Protein AF-A0A419JLC4-F1 (afdb_monomer_lite)

Foldseek 3Di:
DFDDDPDPVPTADWDKDKDFDWDDDPPDIDDTDIWIFTFHPDPDDTDTPDTDCPCVQWDWDDDVVVRDIDTDGDD

Secondary structure (DSSP, 8-state):
-B-S--SGGGPPBEEEEEEEE--B-SS-BPPPEEEEEEEES-SSS--EEEESSTTTSEEEEEETTTTEEEEEE--

Sequence (75 aa):
MSGIVPIDECSIPVLVGEIDAMLIDERSHTKKIRMISYFALTDEMPLIIGFKTLLEEFEVCFNYKAGTARITSVD

pLDDT: mean 79.05, std 11.48, range [53.62, 95.75]

Structure (mmCIF, N/CA/C/O backbone):
data_AF-A0A419JLC4-F1
#
_entry.id   AF-A0A419JLC4-F1
#
loop_
_atom_site.group_PDB
_atom_site.id
_atom_site.type_symbol
_atom_site.label_atom_id
_atom_site.label_alt_id
_atom_site.label_comp_id
_atom_site.label_asym_id
_atom_site.label_entity_id
_atom_site.label_seq_id
_atom_site.pdbx_PDB_ins_code
_atom_site.Cartn_x
_atom_site.Cartn_y
_atom_site.Cartn_z
_atom_site.occupancy
_atom_site.B_iso_or_equiv
_atom_site.auth_seq_id
_atom_site.auth_comp_id
_atom_site.auth_asym_id
_atom_site.auth_atom_id
_atom_site.pdbx_PDB_model_num
ATOM 1 N N . MET A 1 1 ? -11.038 1.822 17.407 1.00 53.62 1 MET A N 1
ATOM 2 C CA . MET A 1 1 ? -9.593 1.583 17.204 1.00 53.62 1 MET A CA 1
ATOM 3 C C . MET A 1 1 ? -8.947 2.916 16.883 1.00 53.62 1 MET A C 1
ATOM 5 O O . MET A 1 1 ? -9.565 3.709 16.184 1.00 53.62 1 MET A O 1
ATOM 9 N N . SER A 1 2 ? -7.762 3.172 17.423 1.00 54.25 2 SER A N 1
ATOM 10 C CA . SER A 1 2 ? -6.930 4.339 17.118 1.00 54.25 2 SER A CA 1
ATOM 11 C C . SER A 1 2 ? -6.103 4.085 15.848 1.00 54.25 2 SER A C 1
ATOM 13 O O . SER A 1 2 ? -5.705 2.949 15.589 1.00 54.25 2 SER A O 1
ATOM 15 N N . GLY A 1 3 ? -5.908 5.121 15.024 1.00 55.69 3 GLY A N 1
ATOM 16 C CA . GLY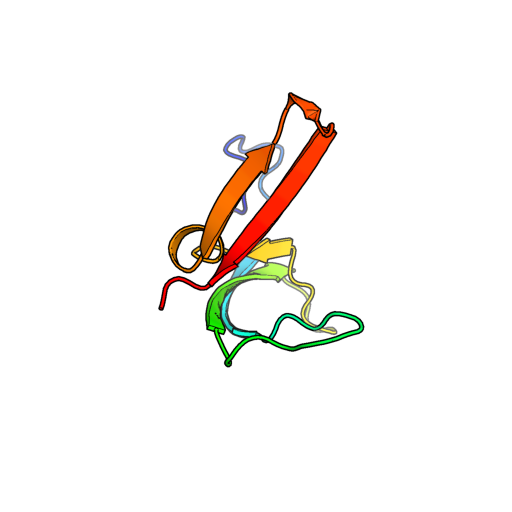 A 1 3 ? -5.071 5.072 13.819 1.00 55.69 3 GLY A CA 1
ATOM 17 C C . GLY A 1 3 ? -3.562 4.926 14.095 1.00 55.69 3 GLY A C 1
ATOM 18 O O . GLY A 1 3 ? -3.144 4.630 15.207 1.00 55.69 3 GLY A O 1
ATOM 19 N N . ILE A 1 4 ? -2.745 5.160 13.060 1.00 58.03 4 ILE A N 1
ATOM 20 C CA . ILE A 1 4 ? -1.304 4.819 12.926 1.00 58.03 4 ILE A CA 1
ATOM 21 C C . ILE A 1 4 ? -0.366 5.428 14.000 1.00 58.03 4 ILE A C 1
ATOM 23 O O . ILE A 1 4 ? 0.808 5.068 14.062 1.00 58.03 4 ILE A O 1
ATOM 27 N N . VAL A 1 5 ? -0.846 6.311 14.879 1.00 56.56 5 VAL A N 1
ATOM 28 C CA . VAL A 1 5 ? -0.002 6.991 15.872 1.00 56.56 5 VAL A CA 1
ATOM 29 C C . VAL A 1 5 ? -0.168 6.347 17.257 1.00 56.56 5 VAL A C 1
ATOM 31 O O . VAL A 1 5 ? -1.258 6.405 17.821 1.00 56.56 5 VAL A O 1
ATOM 34 N N . PRO A 1 6 ? 0.897 5.764 17.842 1.00 55.72 6 PRO A N 1
ATOM 35 C CA . PRO A 1 6 ? 0.840 5.049 19.121 1.00 55.72 6 PRO A CA 1
ATOM 36 C C . PRO A 1 6 ? 0.866 5.975 20.353 1.00 55.72 6 PRO A C 1
ATOM 38 O O . PR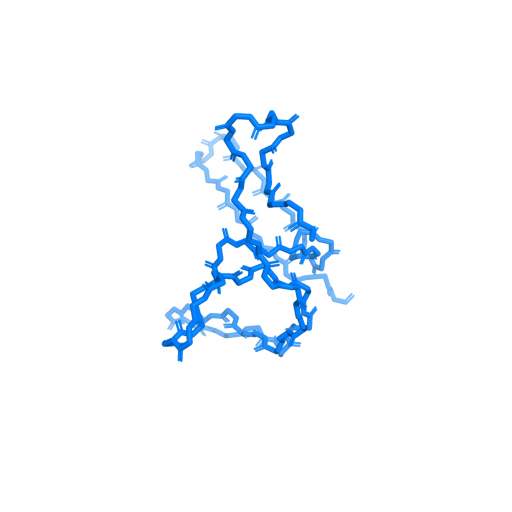O A 1 6 ? 1.155 5.518 21.454 1.00 55.72 6 PRO A O 1
ATOM 41 N N . ILE A 1 7 ? 0.612 7.273 20.173 1.00 63.09 7 ILE A N 1
ATOM 42 C CA . ILE A 1 7 ? 0.613 8.280 21.237 1.00 63.09 7 ILE A CA 1
ATOM 43 C C . ILE A 1 7 ? -0.830 8.741 21.419 1.00 63.09 7 ILE A C 1
ATOM 45 O O . ILE A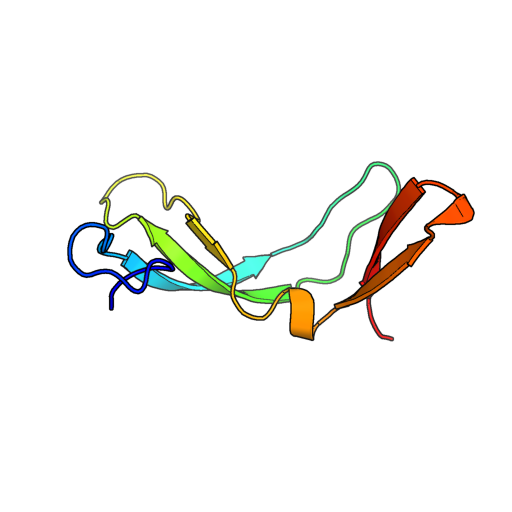 1 7 ? -1.444 9.210 20.457 1.00 63.09 7 ILE A O 1
ATOM 49 N N . ASP A 1 8 ? -1.363 8.612 22.634 1.00 64.69 8 ASP A N 1
ATOM 50 C CA . ASP A 1 8 ? -2.774 8.892 22.933 1.00 64.69 8 ASP A CA 1
ATOM 51 C C . ASP A 1 8 ? -3.192 10.310 22.509 1.00 64.69 8 ASP A C 1
ATOM 53 O O . ASP A 1 8 ? -4.273 10.504 21.950 1.00 64.69 8 ASP A O 1
ATOM 57 N N . GLU A 1 9 ? -2.292 11.283 22.672 1.00 61.47 9 GLU A N 1
ATOM 58 C CA . GLU A 1 9 ? -2.491 12.704 22.348 1.00 61.47 9 GLU A CA 1
ATOM 59 C C . GLU A 1 9 ? -2.640 12.981 20.841 1.00 61.47 9 GLU A C 1
ATOM 61 O O . GLU A 1 9 ? -3.101 14.050 20.450 1.00 61.47 9 GLU A O 1
ATOM 66 N N . CYS A 1 10 ? -2.262 12.030 19.981 1.00 60.72 10 CYS A N 1
ATOM 67 C CA . CYS A 1 10 ? -2.368 12.118 18.520 1.00 60.72 10 CYS A CA 1
ATOM 68 C C . CYS A 1 10 ? -3.186 10.963 17.927 1.00 60.72 10 CYS A C 1
ATOM 70 O O . CYS A 1 10 ? -3.105 10.679 16.728 1.00 60.72 10 CYS A O 1
ATOM 72 N N . SER A 1 11 ? -3.976 10.284 18.760 1.00 68.75 11 SER A N 1
ATOM 73 C CA . SER A 1 11 ? -4.854 9.219 18.303 1.00 68.75 11 SER A CA 1
ATOM 74 C C . SER 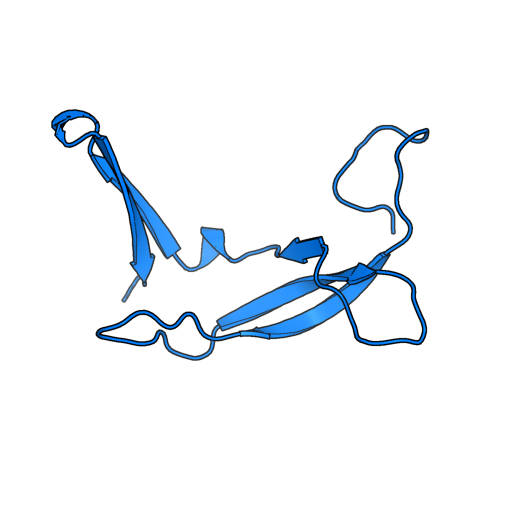A 1 11 ? -6.004 9.797 17.470 1.00 68.75 11 SER A C 1
ATOM 76 O O . SER A 1 11 ? -6.803 10.611 17.928 1.00 68.75 11 SER A O 1
ATOM 78 N N . ILE A 1 12 ? -6.085 9.377 16.206 1.00 72.06 12 ILE A N 1
ATOM 79 C CA . ILE A 1 12 ? -7.194 9.737 15.318 1.00 72.06 12 ILE A CA 1
ATOM 80 C C . ILE A 1 12 ? -8.214 8.595 15.364 1.00 72.06 12 ILE A C 1
ATOM 82 O O . ILE A 1 12 ? -7.829 7.440 15.126 1.00 72.06 12 ILE A O 1
ATOM 86 N N . PRO A 1 13 ? -9.496 8.867 15.672 1.00 74.19 13 PRO A N 1
ATOM 87 C CA . PRO A 1 13 ? -10.536 7.857 15.582 1.00 74.19 13 PRO A CA 1
ATOM 88 C C . PRO A 1 13 ? -10.743 7.474 14.115 1.00 74.19 13 PRO A C 1
ATOM 90 O O . PRO A 1 13 ? -10.922 8.334 13.252 1.00 74.19 13 PRO A O 1
ATOM 93 N N . VAL A 1 14 ? -10.712 6.173 13.835 1.00 79.00 14 VAL A N 1
ATOM 94 C CA . VAL A 1 14 ? -10.840 5.639 12.475 1.00 79.00 14 VAL A CA 1
ATOM 95 C C . VAL A 1 14 ? -11.874 4.525 12.411 1.00 79.00 14 VAL A C 1
ATOM 97 O O . VAL A 1 14 ? -12.049 3.759 13.365 1.00 79.00 14 VAL A O 1
ATOM 100 N N . LEU A 1 15 ? -12.522 4.408 11.254 1.00 83.62 15 LEU A N 1
ATOM 101 C CA . LEU A 1 15 ? -13.250 3.204 10.869 1.00 83.62 15 LEU A CA 1
ATOM 102 C C . LEU A 1 15 ? -12.275 2.249 10.182 1.00 83.62 15 LEU A C 1
ATOM 104 O O . LEU A 1 15 ? -11.457 2.668 9.368 1.00 83.62 15 LEU A O 1
ATOM 108 N N . VAL A 1 16 ? -12.353 0.963 10.506 1.00 85.31 16 VAL A N 1
ATOM 109 C CA . VAL A 1 16 ? -11.566 -0.076 9.831 1.00 85.31 16 VAL A CA 1
ATOM 110 C C . VAL A 1 16 ? -12.497 -0.820 8.894 1.00 85.31 16 VAL A C 1
ATOM 112 O O . VAL A 1 16 ? -13.546 -1.295 9.328 1.00 85.31 16 VAL A O 1
ATOM 115 N N . GLY A 1 17 ? -12.120 -0.930 7.626 1.00 84.81 17 GLY A N 1
ATOM 116 C CA . GLY A 1 17 ? -12.896 -1.676 6.644 1.00 84.81 17 GLY A CA 1
ATOM 117 C C . GLY A 1 17 ? -12.021 -2.285 5.562 1.00 84.81 17 GLY A C 1
ATOM 118 O O . GLY A 1 17 ? -10.818 -2.040 5.495 1.00 84.81 17 GLY A O 1
ATOM 119 N N . GLU A 1 18 ? -12.640 -3.114 4.736 1.00 88.62 18 GLU A N 1
ATOM 120 C CA . GLU A 1 18 ? -11.985 -3.816 3.640 1.00 88.62 18 GLU A CA 1
ATOM 121 C C . GLU A 1 18 ? -12.350 -3.147 2.314 1.00 88.62 18 GLU A C 1
ATOM 123 O O . GLU A 1 18 ? -13.522 -2.843 2.075 1.00 88.62 18 GLU A O 1
ATOM 128 N N . ILE A 1 19 ? -11.355 -2.925 1.456 1.00 86.94 19 ILE A N 1
ATOM 129 C CA . ILE A 1 19 ? -11.554 -2.373 0.113 1.00 86.94 19 ILE A CA 1
ATOM 130 C C . ILE A 1 19 ? -10.935 -3.264 -0.952 1.00 86.94 19 ILE A C 1
ATOM 132 O O . ILE A 1 19 ? -9.923 -3.928 -0.722 1.00 86.94 19 ILE A O 1
ATOM 136 N N . ASP A 1 20 ? -11.522 -3.195 -2.143 1.00 89.44 20 ASP A N 1
ATOM 137 C CA . ASP A 1 20 ? -10.863 -3.588 -3.382 1.00 89.44 20 ASP A CA 1
ATOM 138 C C . ASP A 1 20 ? -10.140 -2.361 -3.949 1.00 89.44 20 ASP A C 1
ATOM 140 O O . ASP A 1 20 ? -10.773 -1.339 -4.225 1.00 89.44 20 ASP A O 1
ATOM 144 N N . ALA A 1 21 ? -8.836 -2.468 -4.178 1.00 85.81 21 ALA A N 1
ATOM 145 C CA . ALA A 1 21 ? -8.040 -1.432 -4.823 1.00 85.81 21 ALA A CA 1
ATOM 146 C C . ALA A 1 21 ? -7.349 -1.963 -6.081 1.00 85.81 21 ALA A C 1
ATOM 148 O O . ALA A 1 21 ? -7.143 -3.162 -6.253 1.00 85.81 21 ALA A O 1
ATOM 149 N N . MET A 1 22 ? -6.968 -1.052 -6.969 1.00 88.31 22 MET A N 1
ATOM 150 C CA . MET A 1 22 ? -6.181 -1.351 -8.159 1.00 88.31 22 MET A CA 1
ATOM 151 C C . MET A 1 22 ? -5.187 -0.217 -8.363 1.00 88.31 22 MET A C 1
ATOM 153 O O . MET A 1 22 ? -5.581 0.949 -8.372 1.00 88.31 22 MET A O 1
ATOM 157 N N . LEU A 1 23 ? -3.908 -0.554 -8.508 1.00 85.50 23 LEU A N 1
ATOM 158 C CA . LEU A 1 23 ? -2.883 0.427 -8.840 1.00 85.50 23 LEU A CA 1
ATOM 159 C C . LEU A 1 23 ? -2.827 0.566 -10.357 1.00 85.50 23 LEU A C 1
ATOM 161 O O . LEU A 1 23 ? -2.836 -0.439 -11.068 1.00 85.50 23 LEU A O 1
ATOM 165 N N . ILE A 1 24 ? -2.799 1.805 -10.840 1.00 87.94 24 ILE A N 1
ATOM 166 C CA . ILE A 1 24 ? -2.819 2.140 -12.264 1.00 87.94 24 ILE A CA 1
ATOM 167 C C . ILE A 1 24 ? -1.644 3.076 -12.534 1.00 87.94 24 ILE A C 1
ATOM 169 O O . ILE A 1 24 ? -1.480 4.073 -11.830 1.00 87.94 24 ILE A O 1
ATOM 173 N N . ASP A 1 25 ? -0.851 2.766 -13.553 1.00 85.50 25 ASP A N 1
ATOM 174 C CA . ASP A 1 25 ? 0.151 3.667 -14.115 1.00 85.50 25 ASP A CA 1
ATOM 175 C C . ASP A 1 25 ? -0.126 3.924 -15.607 1.00 85.50 25 ASP A C 1
ATOM 177 O O . ASP A 1 25 ? -1.135 3.484 -16.159 1.00 85.50 25 ASP A O 1
ATOM 181 N N . GLU A 1 26 ? 0.752 4.671 -16.280 1.00 89.94 26 GLU A N 1
ATOM 182 C CA . GLU A 1 26 ? 0.573 5.018 -17.698 1.00 89.94 26 GLU A CA 1
ATOM 183 C C . GLU A 1 26 ? 0.555 3.801 -18.641 1.00 89.94 26 GLU A C 1
ATOM 185 O O . GLU A 1 26 ? 0.126 3.917 -19.789 1.00 89.94 26 GLU A O 1
ATOM 190 N N . ARG A 1 27 ? 1.068 2.646 -18.203 1.00 85.44 27 ARG A N 1
ATOM 191 C CA . ARG A 1 27 ? 1.328 1.482 -19.063 1.00 85.44 27 ARG A CA 1
ATOM 192 C C . ARG A 1 27 ? 0.529 0.248 -18.665 1.00 85.44 27 ARG A C 1
ATOM 194 O O . ARG A 1 27 ? 0.391 -0.662 -19.479 1.00 85.44 27 ARG A O 1
ATOM 201 N N . SER A 1 28 ? 0.051 0.176 -17.431 1.00 85.06 28 SER A N 1
ATOM 202 C CA . SER A 1 28 ? -0.442 -1.049 -16.820 1.00 85.06 28 SER A CA 1
ATOM 203 C C . SER A 1 28 ? -1.342 -0.786 -15.614 1.00 85.06 28 SER A C 1
ATOM 205 O O . SER A 1 28 ? -1.458 0.324 -15.095 1.00 85.06 28 SER A O 1
ATOM 207 N N . HIS A 1 29 ? -1.999 -1.850 -15.169 1.00 87.62 29 HIS A N 1
ATOM 208 C CA . HIS A 1 29 ? -2.710 -1.889 -13.904 1.00 87.62 29 HIS A CA 1
ATOM 209 C C . HIS A 1 29 ? -2.477 -3.239 -13.232 1.00 87.62 29 HIS A C 1
ATOM 211 O O . HIS A 1 29 ? -2.258 -4.252 -13.902 1.00 87.62 29 HIS A O 1
ATOM 217 N N . THR A 1 30 ? -2.533 -3.262 -11.906 1.00 86.69 30 THR A N 1
ATOM 218 C CA . THR A 1 30 ? -2.487 -4.511 -11.141 1.00 86.69 30 THR A CA 1
ATOM 219 C C . THR A 1 30 ? -3.816 -5.258 -11.256 1.00 86.69 30 THR A C 1
ATOM 221 O O . THR A 1 30 ? -4.846 -4.685 -11.608 1.00 86.69 30 THR A O 1
ATOM 224 N N . LYS A 1 31 ? -3.846 -6.538 -10.865 1.00 86.81 31 LYS A N 1
ATOM 225 C CA . LYS A 1 31 ? -5.122 -7.170 -10.487 1.00 86.81 31 LYS A CA 1
ATOM 226 C C . LYS A 1 31 ? -5.733 -6.414 -9.296 1.00 86.81 31 LYS A C 1
ATOM 228 O O . LYS A 1 31 ? -5.040 -5.649 -8.617 1.00 86.81 31 LYS A O 1
ATOM 233 N N . LYS A 1 32 ? -7.026 -6.632 -9.038 1.00 89.44 32 LYS A N 1
ATOM 234 C CA . LYS A 1 32 ? -7.656 -6.141 -7.806 1.00 89.44 32 LYS A CA 1
ATOM 235 C C . LYS A 1 32 ? -6.923 -6.714 -6.594 1.00 89.44 32 LYS A C 1
ATOM 237 O O . LYS A 1 32 ? -6.748 -7.926 -6.506 1.00 89.44 32 LYS A O 1
ATOM 242 N N . ILE A 1 33 ? -6.542 -5.836 -5.679 1.00 87.88 33 ILE A N 1
ATOM 243 C CA . ILE A 1 33 ? -5.904 -6.163 -4.408 1.00 87.88 33 ILE A CA 1
ATOM 244 C C . ILE A 1 33 ? -6.930 -5.899 -3.323 1.00 87.88 33 ILE A C 1
ATOM 246 O O . ILE A 1 33 ? -7.517 -4.815 -3.271 1.00 87.88 33 ILE A O 1
ATOM 250 N N . ARG A 1 34 ? -7.131 -6.878 -2.451 1.00 88.06 34 ARG A N 1
ATOM 251 C CA . ARG A 1 34 ? -7.979 -6.707 -1.282 1.00 88.06 34 ARG A CA 1
ATOM 252 C C . ARG A 1 34 ? -7.122 -6.239 -0.121 1.00 88.06 34 ARG A C 1
ATOM 254 O O . ARG A 1 34 ? -6.091 -6.842 0.156 1.00 88.06 34 ARG A O 1
ATOM 261 N N . MET A 1 35 ? -7.514 -5.152 0.530 1.00 86.75 35 MET A N 1
ATOM 262 C CA . MET A 1 35 ? -6.725 -4.585 1.621 1.00 86.75 35 MET A CA 1
ATOM 263 C C . MET A 1 35 ? -7.598 -4.067 2.750 1.00 86.75 35 MET A C 1
ATOM 265 O O . MET A 1 35 ? -8.723 -3.609 2.545 1.00 86.75 35 MET A O 1
ATOM 269 N N . ILE A 1 36 ? -7.037 -4.118 3.955 1.00 87.44 36 ILE A N 1
ATOM 270 C CA . ILE A 1 36 ? -7.622 -3.466 5.119 1.00 87.44 36 ILE A CA 1
ATOM 271 C C . ILE A 1 36 ? -7.200 -2.000 5.097 1.00 87.44 36 ILE A C 1
ATOM 273 O O . ILE A 1 36 ? -6.014 -1.682 5.023 1.00 87.44 36 ILE A O 1
ATOM 277 N N . SER A 1 37 ? -8.167 -1.099 5.186 1.00 85.00 37 SER A N 1
ATOM 278 C CA . SER A 1 37 ? -7.941 0.342 5.171 1.00 85.00 37 SER A CA 1
ATOM 279 C C . SER A 1 37 ? -8.523 1.011 6.406 1.00 85.00 37 SER A C 1
ATOM 281 O O . SER A 1 37 ? -9.503 0.555 7.002 1.00 85.00 37 SER A O 1
ATOM 283 N N . TYR A 1 38 ? -7.881 2.110 6.785 1.00 85.19 38 TYR A N 1
ATOM 284 C CA . TYR A 1 38 ? -8.307 2.982 7.868 1.00 85.19 38 TYR A CA 1
ATOM 285 C C . TYR A 1 38 ? -8.962 4.217 7.263 1.00 85.19 38 TYR A C 1
ATOM 287 O O . TYR A 1 38 ? -8.317 4.958 6.519 1.00 85.19 38 TYR A O 1
ATOM 295 N N . PHE A 1 39 ? -10.228 4.438 7.587 1.00 82.94 39 PHE A N 1
ATOM 296 C CA . PHE A 1 39 ? -11.008 5.561 7.092 1.00 82.94 39 PHE A CA 1
ATOM 297 C C . PHE A 1 39 ? -11.177 6.632 8.159 1.00 82.94 39 PHE A C 1
ATOM 299 O O . PHE A 1 39 ? -11.292 6.322 9.349 1.00 82.94 39 PHE A O 1
ATOM 306 N N . ALA A 1 40 ? -11.252 7.887 7.721 1.00 80.19 40 ALA A N 1
ATOM 307 C CA . ALA A 1 40 ? -11.711 8.980 8.568 1.00 80.19 40 ALA A CA 1
ATOM 308 C C . ALA A 1 40 ? -13.114 8.679 9.121 1.00 80.19 40 ALA A C 1
ATOM 310 O O . ALA A 1 40 ? -13.985 8.205 8.392 1.00 80.19 40 ALA A O 1
ATOM 311 N N . LEU A 1 41 ? -13.333 8.972 10.404 1.00 73.81 41 LEU A N 1
ATOM 312 C CA . LEU A 1 41 ? -14.644 8.876 11.045 1.00 73.81 41 LEU A CA 1
ATOM 313 C C . LEU A 1 41 ? -15.501 10.097 10.659 1.00 73.81 41 LEU A C 1
ATOM 315 O O . LEU A 1 41 ? -15.699 11.005 11.460 1.00 73.81 41 LEU A O 1
ATOM 319 N N . THR A 1 42 ? -15.934 10.149 9.401 1.00 71.06 42 THR A N 1
ATOM 320 C CA . THR A 1 42 ? -16.817 11.187 8.855 1.00 71.06 42 THR A CA 1
ATOM 321 C C . THR A 1 42 ? -17.958 10.539 8.081 1.00 71.06 42 THR A C 1
ATOM 323 O O . THR A 1 42 ? -17.772 9.488 7.467 1.00 71.06 42 THR A O 1
ATOM 326 N N . ASP A 1 43 ? -19.122 11.183 8.101 1.00 60.91 43 ASP A N 1
ATOM 327 C CA . ASP A 1 43 ? -20.326 10.750 7.381 1.00 60.91 43 ASP A CA 1
ATOM 328 C C . ASP A 1 43 ? -20.292 11.172 5.896 1.00 60.91 43 ASP A C 1
ATOM 330 O O . ASP A 1 43 ? -21.199 10.861 5.123 1.00 60.91 43 ASP A O 1
ATOM 334 N N . GLU A 1 44 ? -19.245 11.901 5.497 1.00 67.25 44 GLU A N 1
ATOM 335 C CA . GLU A 1 44 ? -18.981 12.316 4.118 1.00 67.25 44 GLU A CA 1
ATOM 336 C C . GLU A 1 44 ? -18.156 11.266 3.338 1.00 67.25 44 GLU A C 1
ATOM 338 O O . GLU A 1 44 ? -18.100 10.092 3.704 1.00 67.25 44 GLU A O 1
ATOM 343 N N . MET A 1 45 ? -17.536 11.648 2.211 1.00 68.50 45 MET A N 1
ATOM 344 C CA . MET A 1 45 ? -16.737 10.723 1.397 1.00 68.50 45 MET A CA 1
ATOM 345 C C . MET A 1 45 ? -15.663 9.999 2.240 1.00 68.50 45 MET A C 1
ATOM 347 O O . MET A 1 45 ? -14.876 10.664 2.918 1.00 68.50 45 MET A O 1
ATOM 351 N N . PRO A 1 46 ? -15.561 8.657 2.155 1.00 67.62 46 PRO A N 1
ATOM 352 C CA . PRO A 1 46 ? -14.599 7.892 2.938 1.00 67.62 46 PRO A CA 1
ATOM 353 C C . PRO A 1 46 ? -13.168 8.220 2.499 1.00 67.62 46 PRO A C 1
ATOM 355 O O . PRO A 1 46 ? -12.717 7.820 1.425 1.00 67.62 46 PRO A O 1
ATOM 358 N N . LEU A 1 47 ? -12.442 8.950 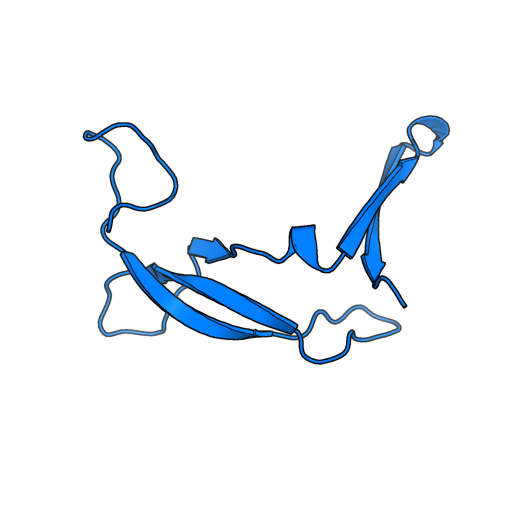3.346 1.00 76.44 47 LEU A N 1
ATOM 359 C CA . LEU A 1 47 ? -11.032 9.260 3.135 1.00 76.44 47 LEU A CA 1
ATOM 360 C C . LEU A 1 47 ? -10.167 8.123 3.682 1.00 76.44 47 LEU A C 1
ATOM 362 O O . LEU A 1 47 ? -10.209 7.844 4.880 1.00 76.44 47 LEU A O 1
ATOM 366 N N . ILE A 1 48 ? -9.361 7.498 2.822 1.00 77.81 48 ILE A N 1
ATOM 367 C CA . ILE A 1 48 ? -8.365 6.499 3.229 1.00 77.81 48 ILE A CA 1
ATOM 368 C C . ILE A 1 48 ? -7.169 7.233 3.845 1.00 77.81 48 ILE A C 1
ATOM 370 O O . ILE A 1 48 ? -6.465 7.971 3.162 1.00 77.81 48 ILE A O 1
ATOM 374 N N . ILE A 1 49 ? -6.935 7.015 5.137 1.00 74.38 49 ILE A N 1
ATOM 375 C CA . ILE A 1 49 ? -5.817 7.601 5.897 1.00 74.38 49 ILE A CA 1
ATOM 376 C C . ILE A 1 49 ? -4.603 6.661 5.883 1.00 74.38 49 ILE A C 1
ATOM 378 O O . ILE A 1 49 ? -3.462 7.084 6.052 1.00 74.38 49 ILE A O 1
ATOM 382 N N . GLY A 1 50 ? -4.836 5.372 5.643 1.00 70.50 50 GLY A N 1
ATOM 383 C CA . GLY A 1 50 ? -3.779 4.393 5.466 1.00 70.50 50 GLY A CA 1
ATOM 384 C C . GLY A 1 50 ? -4.316 3.048 5.007 1.00 70.50 50 GLY A C 1
ATOM 385 O O . GLY A 1 50 ? -5.500 2.740 5.154 1.00 70.50 50 GLY A O 1
ATOM 386 N N . PHE A 1 51 ? -3.414 2.237 4.475 1.00 75.50 51 PHE A N 1
ATOM 387 C CA . PHE A 1 51 ? -3.661 0.860 4.078 1.00 75.50 51 PHE A CA 1
ATOM 388 C C . PHE A 1 51 ? -2.737 -0.056 4.876 1.00 75.50 51 PHE A C 1
ATOM 390 O O . PHE A 1 51 ? -1.568 0.243 5.117 1.00 75.50 51 PHE A O 1
ATOM 397 N N . LYS A 1 52 ? -3.289 -1.181 5.300 1.00 74.56 52 LYS A N 1
ATOM 398 C CA . LYS A 1 52 ? -2.565 -2.325 5.831 1.00 74.56 52 LYS A CA 1
ATOM 399 C C . LYS A 1 52 ? -2.442 -3.345 4.695 1.00 74.56 52 LYS A C 1
ATOM 401 O O . LYS A 1 52 ? -3.227 -3.288 3.758 1.00 74.56 52 LYS A O 1
ATOM 406 N N . THR A 1 53 ? -1.452 -4.228 4.766 1.00 75.44 53 THR A N 1
ATOM 407 C CA . THR A 1 53 ? -1.232 -5.358 3.841 1.00 75.44 53 THR A CA 1
ATOM 408 C C . THR A 1 53 ? -0.784 -5.036 2.410 1.00 75.44 53 THR A C 1
ATOM 410 O O . THR A 1 53 ? -0.323 -5.942 1.730 1.00 75.44 53 THR A O 1
ATOM 413 N N . LEU A 1 54 ? -0.774 -3.776 1.945 1.00 77.06 54 LEU A N 1
ATOM 414 C CA . LEU A 1 54 ? -0.267 -3.477 0.589 1.00 77.06 54 LEU A CA 1
ATOM 415 C C . LEU A 1 54 ? 1.183 -3.949 0.386 1.00 77.06 54 LEU A C 1
ATOM 417 O O . LEU A 1 54 ? 1.502 -4.489 -0.657 1.00 77.06 54 LEU A O 1
ATOM 421 N N . LEU A 1 55 ? 2.067 -3.781 1.369 1.00 76.50 55 LEU A N 1
ATOM 422 C CA . LEU A 1 55 ? 3.453 -4.262 1.254 1.00 76.50 55 LEU A CA 1
ATOM 423 C C . LEU A 1 55 ? 3.607 -5.769 1.524 1.00 76.50 55 LEU A C 1
ATOM 425 O O . LEU A 1 55 ? 4.702 -6.293 1.371 1.00 76.50 55 LEU A O 1
ATOM 429 N N . GLU A 1 56 ? 2.543 -6.458 1.941 1.00 80.56 56 GLU A N 1
ATOM 430 C CA . GLU A 1 56 ? 2.536 -7.922 2.075 1.00 80.56 56 GLU A CA 1
ATOM 431 C C . GLU A 1 56 ? 2.290 -8.592 0.711 1.00 80.56 56 GLU A C 1
ATOM 433 O O . GLU A 1 56 ? 2.778 -9.690 0.471 1.00 80.56 56 GLU A O 1
ATOM 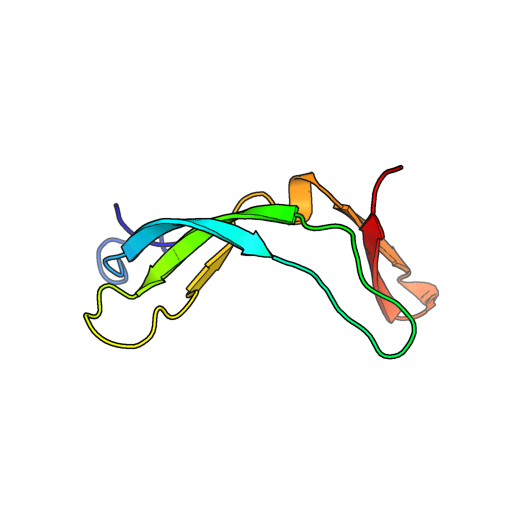438 N N . GLU A 1 57 ? 1.600 -7.901 -0.202 1.00 79.38 57 GLU A N 1
ATOM 439 C CA . GLU A 1 57 ? 1.224 -8.398 -1.537 1.00 79.38 57 GLU A CA 1
ATOM 440 C C . GLU A 1 57 ? 2.239 -8.032 -2.641 1.00 79.38 57 GLU A C 1
ATOM 442 O O . GLU A 1 57 ? 2.100 -8.440 -3.796 1.00 79.38 57 GLU A O 1
ATOM 447 N N . PHE A 1 58 ? 3.250 -7.219 -2.319 1.00 84.12 58 PHE A N 1
ATOM 448 C CA . PHE A 1 58 ? 4.202 -6.684 -3.291 1.00 84.12 58 PHE A CA 1
ATOM 449 C C . PHE A 1 58 ? 5.635 -6.760 -2.779 1.00 84.12 58 PHE A C 1
ATOM 451 O O . PHE A 1 58 ? 5.934 -6.390 -1.645 1.00 84.12 58 PHE A O 1
ATOM 458 N N . GLU A 1 59 ? 6.556 -7.125 -3.667 1.00 86.19 59 GLU A N 1
ATOM 459 C CA . GLU A 1 59 ? 7.981 -6.977 -3.408 1.00 86.19 59 GLU A CA 1
ATOM 460 C C . GLU A 1 59 ? 8.411 -5.520 -3.570 1.00 86.19 59 GLU A C 1
ATOM 462 O O . GLU A 1 59 ? 8.125 -4.867 -4.578 1.00 86.19 59 GLU A O 1
ATOM 467 N N . VAL A 1 60 ? 9.164 -5.020 -2.590 1.00 87.12 60 VAL A N 1
ATOM 468 C CA . VAL A 1 60 ? 9.781 -3.693 -2.651 1.00 87.12 60 VAL A CA 1
ATOM 469 C C . VAL A 1 60 ? 11.208 -3.826 -3.172 1.00 87.12 60 VAL A C 1
ATOM 471 O O . VAL A 1 60 ? 12.069 -4.426 -2.530 1.00 87.12 60 VAL A O 1
ATOM 474 N N . CYS A 1 61 ? 11.484 -3.227 -4.329 1.00 89.94 61 CYS A N 1
ATOM 475 C CA . CYS A 1 61 ? 12.811 -3.226 -4.934 1.00 89.94 61 CYS A CA 1
ATOM 476 C C . CYS A 1 61 ? 13.472 -1.852 -4.795 1.00 89.94 61 CYS A C 1
ATOM 478 O O . CYS A 1 61 ? 12.969 -0.860 -5.331 1.00 89.94 61 CYS A O 1
ATOM 480 N N . PHE A 1 62 ? 14.652 -1.809 -4.174 1.00 94.50 62 PHE A N 1
ATOM 481 C CA . PHE A 1 62 ? 15.498 -0.616 -4.109 1.00 94.50 62 PHE A CA 1
ATOM 482 C C . PHE A 1 62 ? 16.707 -0.757 -5.032 1.00 94.50 62 PHE A C 1
ATOM 484 O O . PHE A 1 62 ? 17.485 -1.703 -4.919 1.00 94.50 62 PHE A O 1
ATOM 491 N N . ASN A 1 63 ? 16.909 0.217 -5.918 1.00 94.56 63 ASN A N 1
ATOM 492 C CA . ASN A 1 63 ? 18.132 0.350 -6.699 1.00 94.56 63 ASN A CA 1
ATOM 493 C C . ASN A 1 63 ? 18.844 1.645 -6.304 1.00 94.56 63 ASN A C 1
ATOM 495 O O . ASN A 1 63 ? 18.622 2.705 -6.889 1.00 94.56 63 ASN A O 1
ATOM 499 N N . TYR A 1 64 ? 19.735 1.538 -5.317 1.00 94.38 64 TYR A N 1
ATOM 500 C CA . TYR A 1 64 ? 20.492 2.675 -4.790 1.00 94.38 64 TYR A CA 1
ATOM 501 C C . TYR A 1 64 ? 21.408 3.320 -5.827 1.00 94.38 64 TYR A C 1
ATOM 503 O O . TYR A 1 64 ? 21.543 4.538 -5.847 1.00 94.38 64 TYR A O 1
ATOM 511 N N . LYS A 1 65 ? 21.999 2.525 -6.728 1.00 95.75 65 LYS A N 1
ATOM 512 C CA . LYS A 1 65 ? 22.870 3.053 -7.786 1.00 95.75 65 LYS A CA 1
ATOM 513 C C . LYS A 1 65 ? 22.097 3.954 -8.751 1.00 95.75 65 LYS A C 1
ATOM 515 O O . LYS A 1 65 ? 22.641 4.947 -9.219 1.00 95.75 65 LYS A O 1
ATOM 520 N N . ALA A 1 66 ? 20.849 3.601 -9.045 1.00 95.62 66 ALA A N 1
ATOM 521 C CA . ALA A 1 66 ? 19.967 4.387 -9.901 1.00 95.62 66 ALA A CA 1
ATOM 522 C C . ALA A 1 66 ? 19.124 5.420 -9.131 1.00 95.62 66 ALA A C 1
ATOM 524 O O . ALA A 1 66 ? 18.423 6.198 -9.766 1.00 95.62 66 ALA A O 1
ATOM 525 N N . GLY A 1 67 ? 19.145 5.419 -7.793 1.00 94.44 67 GLY A N 1
ATOM 526 C CA . GLY A 1 67 ? 18.291 6.285 -6.976 1.00 94.44 67 GLY A CA 1
ATOM 527 C C . GLY A 1 67 ? 16.793 6.019 -7.157 1.00 94.44 67 GLY A C 1
ATOM 528 O O . GLY A 1 67 ? 15.999 6.951 -7.096 1.00 94.44 67 GLY A O 1
ATOM 529 N N . THR A 1 68 ? 16.397 4.768 -7.420 1.00 93.69 68 THR A N 1
ATOM 530 C CA . THR A 1 68 ? 14.994 4.403 -7.687 1.00 93.69 68 THR A CA 1
ATOM 531 C C . THR A 1 68 ? 14.470 3.376 -6.690 1.00 93.69 68 THR A C 1
ATOM 533 O O . THR A 1 68 ? 15.213 2.519 -6.204 1.00 93.69 68 THR A O 1
ATOM 536 N N . ALA A 1 69 ? 13.171 3.456 -6.405 1.00 90.69 69 ALA A N 1
ATOM 537 C CA . ALA A 1 69 ? 12.426 2.480 -5.623 1.00 90.69 69 ALA A CA 1
ATOM 538 C C . ALA A 1 69 ? 11.113 2.163 -6.346 1.00 90.69 69 ALA A C 1
ATOM 540 O O . ALA A 1 69 ? 10.477 3.065 -6.894 1.00 90.69 69 ALA A O 1
ATOM 541 N N . ARG A 1 70 ? 10.726 0.887 -6.375 1.00 87.25 70 ARG A N 1
ATOM 542 C CA . ARG A 1 70 ? 9.480 0.424 -7.003 1.00 87.25 70 ARG A CA 1
ATOM 543 C C . ARG A 1 70 ? 8.874 -0.736 -6.225 1.00 87.25 70 ARG A C 1
ATOM 545 O O . ARG A 1 70 ? 9.600 -1.456 -5.543 1.00 87.25 70 ARG A O 1
ATOM 552 N N . ILE A 1 71 ? 7.572 -0.936 -6.395 1.00 86.06 71 ILE A N 1
ATOM 553 C CA . ILE A 1 71 ? 6.870 -2.153 -5.982 1.00 86.06 71 ILE A CA 1
ATOM 554 C C . ILE A 1 71 ? 6.604 -3.028 -7.205 1.00 86.06 71 ILE A C 1
ATOM 556 O O . ILE A 1 71 ? 6.356 -2.504 -8.291 1.00 86.06 71 ILE A O 1
ATOM 560 N N . THR A 1 72 ? 6.683 -4.345 -7.044 1.00 82.94 72 THR A N 1
ATOM 561 C CA . THR A 1 72 ? 6.377 -5.318 -8.104 1.00 82.94 72 THR A CA 1
ATOM 562 C C . THR A 1 72 ? 5.452 -6.389 -7.540 1.00 82.94 72 THR A C 1
ATOM 564 O O . THR A 1 72 ? 5.642 -6.821 -6.405 1.00 82.94 72 THR A O 1
ATOM 567 N N . SER A 1 73 ? 4.422 -6.774 -8.296 1.00 74.00 73 SER A N 1
ATOM 568 C CA . SER A 1 73 ? 3.545 -7.882 -7.907 1.00 74.00 73 SER A CA 1
ATOM 569 C C . SER A 1 73 ? 4.346 -9.180 -7.836 1.00 74.00 73 SER A C 1
ATOM 571 O O . SER A 1 73 ? 5.192 -9.419 -8.697 1.00 74.00 73 SER A O 1
ATOM 573 N N . VAL A 1 74 ? 4.075 -9.993 -6.819 1.00 66.69 74 VAL A N 1
ATOM 574 C CA . VAL A 1 74 ? 4.596 -11.362 -6.727 1.00 66.69 74 VAL A CA 1
ATOM 575 C C . VAL A 1 74 ? 3.682 -12.254 -7.571 1.00 66.69 74 VAL A C 1
ATOM 577 O O . VAL A 1 74 ? 2.463 -12.191 -7.405 1.00 66.69 74 VAL A O 1
ATOM 580 N N . ASP A 1 75 ? 4.252 -12.993 -8.526 1.00 59.16 75 ASP A N 1
ATOM 581 C CA . ASP A 1 75 ? 3.513 -13.931 -9.391 1.00 59.16 75 ASP A CA 1
ATOM 582 C C . ASP A 1 75 ? 2.989 -15.160 -8.627 1.00 59.16 75 ASP A C 1
ATOM 584 O O . ASP A 1 75 ? 3.730 -15.692 -7.765 1.00 59.16 75 ASP A O 1
#

Radius of gyration: 15.44 Å; chains: 1; bounding box: 43×27×42 Å